Protein AF-A0AAV4ADX2-F1 (afdb_monomer_lite)

Secondary structure (DSSP, 8-state):
--HHHHHHHHHHHHHHHHHHHHHHHHHHHHH-PPPPPTT----HHHHHHHHHHHHT-----HHHHHHHHHH-SS--GGG--

Radius of gyration: 16.13 Å; chains: 1; bounding box: 31×28×39 Å

Sequence (81 aa):
MNGFSTQAENVADNGGLKASYRAYKKLVKKKGTSKLLPGLNLTQDQLFFLGYAQSWCSKLTKERAVLQVDSRPHSPGRFRF

InterPro domains:
  IPR000718 Peptidase M13 [PS51885] (1-81)
  IPR000718 Peptidase M13 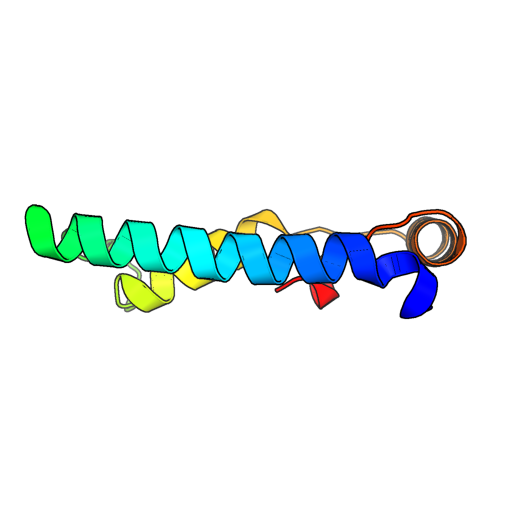[PTHR11733] (2-80)
  IPR018497 Peptidase M13, C-terminal domain [PF01431] (1-80)
  IPR024079 Metallopeptidase, catalytic domain superfamily [G3DSA:3.40.390.10] (1-80)

Foldseek 3Di:
DDCVLQVVVLCVLVVVLVVVLVVVVVVCVVPNDDDDDPPDPDDPSRVSVVVVLVVLDDDDDPVVQVCCVPPPNHDRSVPSD

Structure (mmCIF, N/CA/C/O backbone):
data_AF-A0AAV4ADX2-F1
#
_entry.id   AF-A0AAV4ADX2-F1
#
loop_
_atom_site.group_PDB
_atom_site.id
_atom_site.type_symbol
_atom_site.label_atom_id
_atom_site.label_alt_id
_atom_site.label_comp_id
_atom_site.label_asym_id
_atom_site.label_entity_id
_atom_site.label_seq_id
_atom_site.pdbx_PDB_ins_code
_atom_site.Cartn_x
_atom_site.Cartn_y
_atom_site.Cartn_z
_atom_site.occupancy
_atom_site.B_iso_or_equiv
_atom_site.auth_seq_id
_atom_site.auth_comp_id
_atom_site.auth_asym_id
_atom_site.auth_atom_id
_atom_site.pdbx_PDB_model_num
ATOM 1 N N . MET A 1 1 ? 15.752 -0.587 -12.963 1.00 74.12 1 MET A N 1
ATOM 2 C CA . MET A 1 1 ? 14.602 0.321 -12.750 1.00 74.12 1 MET A CA 1
ATOM 3 C C . MET A 1 1 ? 15.095 1.744 -12.853 1.00 74.12 1 MET A C 1
ATOM 5 O O . MET A 1 1 ? 16.155 2.029 -12.309 1.00 74.12 1 MET A O 1
ATOM 9 N N . ASN A 1 2 ? 14.344 2.608 -13.528 1.00 83.56 2 ASN A N 1
ATOM 10 C CA . ASN A 1 2 ? 14.683 4.017 -13.671 1.00 83.56 2 ASN A CA 1
ATOM 11 C C . ASN A 1 2 ? 13.753 4.869 -12.794 1.00 83.56 2 ASN A C 1
ATOM 13 O O . ASN A 1 2 ? 12.572 5.029 -13.106 1.00 83.56 2 ASN A O 1
ATOM 17 N N . GLY A 1 3 ? 14.307 5.433 -11.718 1.00 82.25 3 GLY A N 1
ATOM 18 C CA . GLY A 1 3 ? 13.555 6.235 -10.752 1.00 82.25 3 GLY A CA 1
ATOM 19 C C . GLY A 1 3 ? 12.879 7.465 -11.359 1.00 82.25 3 GLY A C 1
ATOM 20 O O . GLY A 1 3 ? 11.770 7.786 -10.948 1.00 82.25 3 GLY A O 1
ATOM 21 N N . PHE A 1 4 ? 13.475 8.093 -12.379 1.00 87.44 4 PHE A N 1
ATOM 22 C CA . PHE A 1 4 ? 12.883 9.251 -13.059 1.00 87.44 4 PHE A CA 1
ATOM 23 C C . PHE A 1 4 ? 11.607 8.881 -13.819 1.00 87.44 4 PHE A C 1
ATOM 25 O O . PHE A 1 4 ? 10.628 9.618 -13.773 1.00 87.44 4 PHE A O 1
ATOM 32 N N . SER A 1 5 ? 11.590 7.722 -14.485 1.00 87.69 5 SER A N 1
ATOM 33 C CA . SER A 1 5 ? 10.425 7.270 -15.262 1.00 87.69 5 SER A CA 1
ATOM 34 C C . SER A 1 5 ? 9.247 6.819 -14.393 1.00 87.69 5 SER A C 1
ATOM 36 O O . SER A 1 5 ? 8.098 6.935 -14.807 1.00 87.69 5 SER A O 1
ATOM 38 N N . THR A 1 6 ? 9.520 6.336 -13.176 1.00 91.56 6 THR A N 1
ATOM 39 C CA . THR A 1 6 ? 8.496 5.804 -12.264 1.00 91.56 6 THR A CA 1
ATOM 40 C C . THR A 1 6 ? 8.065 6.790 -11.179 1.00 91.56 6 THR A C 1
ATOM 42 O O . THR A 1 6 ? 7.171 6.485 -10.394 1.00 91.56 6 THR A O 1
ATOM 45 N N . GLN A 1 7 ? 8.711 7.959 -11.079 1.00 91.25 7 GLN A N 1
ATOM 46 C CA . GLN A 1 7 ? 8.559 8.850 -9.923 1.00 91.25 7 GLN A CA 1
ATOM 47 C C . GLN A 1 7 ? 7.123 9.328 -9.701 1.00 91.25 7 GLN A C 1
ATOM 49 O O . GLN A 1 7 ? 6.693 9.394 -8.556 1.00 91.25 7 GLN A O 1
ATOM 54 N N . ALA A 1 8 ? 6.380 9.637 -10.768 1.00 92.38 8 ALA A N 1
ATOM 55 C CA . ALA A 1 8 ? 5.022 10.162 -10.647 1.00 92.38 8 ALA A CA 1
ATOM 56 C C . ALA A 1 8 ? 4.100 9.139 -9.970 1.00 92.38 8 ALA A C 1
ATOM 58 O O . ALA A 1 8 ? 3.422 9.457 -8.995 1.00 92.38 8 ALA A O 1
ATOM 59 N N . GLU A 1 9 ? 4.167 7.889 -10.425 1.00 93.88 9 GLU A N 1
ATOM 60 C CA . GLU A 1 9 ? 3.430 6.768 -9.846 1.00 93.88 9 GLU A CA 1
ATOM 61 C C . GLU A 1 9 ? 3.900 6.438 -8.426 1.00 93.88 9 GLU A C 1
ATOM 63 O O . GLU A 1 9 ? 3.082 6.236 -7.534 1.00 93.88 9 GLU A O 1
ATOM 68 N N . ASN A 1 10 ? 5.211 6.471 -8.174 1.00 91.75 10 ASN A N 1
ATOM 69 C CA . ASN A 1 10 ? 5.749 6.231 -6.834 1.00 91.75 10 ASN A CA 1
ATOM 70 C C . ASN A 1 10 ? 5.285 7.309 -5.832 1.00 91.75 10 ASN A C 1
ATOM 72 O O . ASN A 1 10 ? 4.977 6.998 -4.679 1.00 91.75 10 ASN A O 1
ATOM 76 N N . VAL A 1 11 ? 5.220 8.578 -6.253 1.00 94.88 11 VAL A N 1
ATOM 77 C CA . VAL A 1 11 ? 4.676 9.679 -5.440 1.00 94.88 11 VAL A CA 1
ATOM 78 C C . VAL A 1 11 ? 3.182 9.472 -5.199 1.00 94.88 11 VAL A C 1
ATOM 80 O O . VAL A 1 11 ? 2.724 9.648 -4.067 1.00 94.88 11 VAL A O 1
ATOM 83 N N . ALA A 1 12 ? 2.435 9.065 -6.228 1.00 95.25 12 ALA A N 1
ATOM 84 C CA . ALA A 1 12 ? 1.009 8.785 -6.120 1.00 95.25 12 ALA A CA 1
ATOM 85 C C . ALA A 1 12 ? 0.719 7.652 -5.123 1.00 95.25 12 ALA A C 1
ATOM 87 O O . ALA A 1 12 ? -0.114 7.838 -4.237 1.00 95.25 12 ALA A O 1
ATOM 88 N N . ASP A 1 13 ? 1.448 6.535 -5.183 1.00 95.56 13 ASP A N 1
ATOM 89 C CA . ASP A 1 13 ? 1.284 5.419 -4.242 1.00 95.56 13 ASP A CA 1
ATOM 90 C C . ASP A 1 13 ? 1.557 5.832 -2.800 1.00 95.56 13 ASP A C 1
ATOM 92 O O . ASP A 1 13 ? 0.743 5.591 -1.908 1.00 95.56 13 ASP A O 1
ATOM 96 N N . ASN A 1 14 ? 2.693 6.495 -2.560 1.00 96.25 14 ASN A N 1
ATOM 97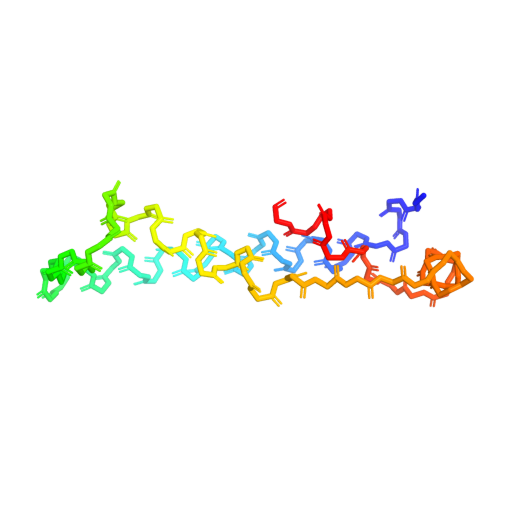 C CA . ASN A 1 14 ? 3.076 6.934 -1.220 1.00 96.25 14 ASN A CA 1
ATOM 98 C C . ASN A 1 14 ? 2.067 7.947 -0.662 1.00 96.25 14 ASN A C 1
ATOM 100 O O . ASN A 1 14 ? 1.671 7.877 0.507 1.00 96.25 14 ASN A O 1
ATOM 104 N N . GLY A 1 15 ? 1.619 8.883 -1.504 1.00 97.62 15 GLY A N 1
ATOM 105 C CA . GLY A 1 15 ? 0.584 9.852 -1.161 1.00 97.62 15 GLY A CA 1
ATOM 106 C C . GLY A 1 15 ? -0.753 9.182 -0.842 1.00 97.62 15 GLY A C 1
ATOM 107 O O . GLY A 1 15 ? -1.355 9.468 0.198 1.00 97.62 15 GLY A O 1
ATOM 108 N N . GLY A 1 16 ? -1.189 8.254 -1.695 1.00 97.50 16 GLY A N 1
ATOM 109 C CA . GLY A 1 16 ? -2.436 7.506 -1.566 1.00 97.50 16 GLY A CA 1
ATOM 110 C C . GLY A 1 16 ? -2.462 6.604 -0.334 1.00 97.50 16 GLY A C 1
ATOM 111 O O . GLY A 1 16 ? -3.426 6.640 0.436 1.00 97.50 16 GLY A O 1
ATOM 112 N N . LEU A 1 17 ? -1.383 5.863 -0.070 1.00 97.50 17 LEU A N 1
ATOM 113 C CA . LEU A 1 17 ? -1.251 5.019 1.119 1.00 97.50 17 LEU A CA 1
ATOM 114 C C . LEU A 1 17 ? -1.300 5.857 2.405 1.00 97.50 17 LEU A C 1
ATOM 116 O O . LEU A 1 17 ? -2.041 5.550 3.341 1.00 97.50 17 LEU A O 1
ATOM 120 N N . LYS A 1 18 ? -0.582 6.984 2.438 1.00 98.00 18 LYS A N 1
ATOM 121 C CA . LYS A 1 18 ? -0.606 7.908 3.581 1.00 98.00 18 LYS A CA 1
ATOM 122 C C . LYS A 1 18 ? -1.993 8.513 3.805 1.00 98.00 18 LYS A C 1
ATOM 124 O O . LYS A 1 18 ? -2.436 8.632 4.951 1.00 98.00 18 LYS A O 1
ATOM 129 N N . ALA A 1 19 ? -2.675 8.927 2.739 1.00 98.44 19 ALA A N 1
ATOM 130 C CA . ALA A 1 19 ? -4.006 9.521 2.821 1.00 98.44 19 ALA A CA 1
ATOM 131 C C . ALA A 1 19 ? -5.062 8.502 3.279 1.00 98.44 19 ALA A C 1
ATOM 133 O O . ALA A 1 19 ? -5.834 8.789 4.198 1.00 98.44 19 ALA A O 1
ATOM 134 N N . SER A 1 20 ? -5.055 7.301 2.698 1.00 98.12 20 SER A N 1
ATOM 135 C CA . SER A 1 20 ? -5.981 6.218 3.047 1.00 98.12 20 SER A CA 1
ATOM 136 C C . SER A 1 20 ? -5.784 5.733 4.485 1.00 98.12 20 SER A C 1
ATOM 138 O O . SER A 1 20 ? -6.767 5.610 5.216 1.00 98.12 20 SER A O 1
ATOM 140 N N . TYR A 1 21 ? -4.541 5.583 4.956 1.00 98.06 21 TYR A N 1
ATOM 141 C CA . TYR A 1 21 ? -4.277 5.219 6.351 1.00 98.06 21 TYR A CA 1
ATOM 142 C C . TYR A 1 21 ? -4.787 6.287 7.328 1.00 98.06 21 TYR A C 1
ATOM 144 O O . TYR A 1 21 ? -5.443 5.978 8.324 1.00 98.06 21 TYR A O 1
ATOM 152 N N . ARG A 1 22 ? -4.578 7.575 7.021 1.00 98.31 22 ARG A N 1
ATOM 153 C CA . ARG A 1 22 ? -5.139 8.681 7.818 1.00 98.31 22 ARG A CA 1
ATOM 154 C C . ARG A 1 22 ? -6.667 8.638 7.865 1.00 98.31 22 ARG A C 1
ATOM 156 O O . ARG A 1 22 ? -7.243 8.863 8.930 1.00 98.31 22 ARG A O 1
ATOM 163 N N . ALA A 1 23 ? -7.324 8.364 6.739 1.00 98.19 23 ALA A N 1
ATOM 164 C CA . ALA A 1 23 ? -8.778 8.218 6.682 1.00 98.19 23 ALA A CA 1
ATOM 165 C C . ALA A 1 23 ? -9.257 7.028 7.531 1.00 98.19 23 ALA A C 1
ATOM 167 O O . ALA A 1 23 ? -10.189 7.173 8.324 1.00 98.19 23 ALA A O 1
ATOM 168 N N . TYR A 1 24 ? -8.561 5.895 7.448 1.00 97.00 24 TYR A N 1
ATOM 169 C CA . TYR A 1 24 ? -8.824 4.715 8.263 1.00 97.00 24 TYR A CA 1
ATOM 170 C C . TYR A 1 24 ? -8.695 5.005 9.770 1.00 97.00 24 TYR A C 1
ATOM 172 O O . TYR A 1 24 ? -9.626 4.733 10.528 1.00 97.00 24 TYR A O 1
ATOM 180 N N . LYS A 1 25 ? -7.623 5.668 10.229 1.00 97.06 25 LYS A N 1
ATOM 181 C CA . LYS A 1 25 ? -7.488 6.039 11.653 1.00 97.06 25 LYS A CA 1
ATOM 182 C C . LYS A 1 25 ? -8.590 6.996 12.122 1.00 97.06 25 LYS A C 1
ATOM 184 O O . LYS A 1 25 ? -9.075 6.854 13.244 1.00 97.06 25 LYS A O 1
ATOM 189 N N . LYS A 1 26 ? -9.029 7.942 11.278 1.00 97.69 26 LYS A N 1
ATOM 190 C CA . LYS A 1 26 ? -10.186 8.809 11.582 1.00 97.69 26 LYS A CA 1
ATOM 191 C C . LYS A 1 26 ? -11.475 7.997 11.736 1.00 97.69 26 LYS A C 1
ATOM 193 O O . LYS A 1 26 ? -12.254 8.268 12.648 1.00 97.69 26 LYS A O 1
ATOM 198 N N . LEU A 1 27 ? -11.686 6.999 10.879 1.00 96.12 27 LEU A N 1
ATOM 199 C CA . LEU A 1 27 ? -12.839 6.103 10.956 1.00 96.12 27 LEU A CA 1
ATOM 200 C C . LEU A 1 27 ? -12.830 5.289 12.254 1.00 96.12 27 LEU A C 1
ATOM 202 O O . LEU A 1 27 ? -13.840 5.270 12.954 1.00 96.12 27 LEU A O 1
ATOM 206 N N . VAL A 1 28 ? -11.688 4.693 12.607 1.00 95.81 28 VAL A N 1
ATOM 207 C CA . VAL A 1 28 ? -11.505 3.943 13.861 1.00 95.81 28 VAL A CA 1
ATOM 208 C C . VAL A 1 28 ? -11.733 4.836 15.078 1.00 95.81 28 VAL A C 1
ATOM 210 O O . VAL A 1 28 ? -12.422 4.435 16.009 1.00 95.81 28 VAL A O 1
ATOM 213 N N . LYS A 1 29 ? -11.242 6.082 15.064 1.00 95.62 29 LYS A N 1
ATOM 214 C CA . LYS A 1 29 ? -11.507 7.044 16.147 1.00 95.62 29 LYS A CA 1
ATOM 215 C C . LYS A 1 29 ? -13.004 7.344 16.307 1.00 95.62 29 LYS A C 1
ATOM 217 O O . LYS A 1 29 ? -13.457 7.559 17.424 1.00 95.62 29 LYS A O 1
ATOM 222 N N . LYS A 1 30 ? -13.766 7.374 15.207 1.00 96.62 30 LYS A N 1
ATOM 223 C CA . LYS A 1 30 ? -15.207 7.674 15.217 1.00 96.62 30 LYS A CA 1
ATOM 224 C C . LYS A 1 30 ? -16.075 6.466 15.586 1.00 96.62 30 LYS A C 1
ATOM 226 O O . LYS A 1 30 ? -17.104 6.649 16.223 1.00 96.62 30 LYS A O 1
ATOM 231 N N . LYS A 1 31 ? -15.712 5.265 15.130 1.00 94.94 31 LYS A N 1
ATOM 232 C CA . LYS A 1 31 ? -16.553 4.056 15.225 1.00 94.94 31 LYS A CA 1
ATOM 233 C C . LYS A 1 31 ? -16.027 2.994 16.197 1.00 94.94 31 LYS A C 1
ATOM 235 O O . LYS A 1 31 ? -16.717 2.008 16.422 1.00 94.94 31 LYS A O 1
ATOM 240 N N . GLY A 1 32 ? -14.834 3.182 16.757 1.00 89.94 32 GLY A N 1
ATOM 241 C CA . GLY A 1 32 ? -14.109 2.137 17.476 1.00 89.94 32 GLY A CA 1
ATOM 242 C C . GLY A 1 32 ? -13.376 1.180 16.530 1.00 89.94 32 GLY A C 1
ATOM 243 O O . GLY A 1 32 ? -13.460 1.280 15.303 1.00 89.94 32 GLY A O 1
ATOM 244 N N . THR A 1 33 ? -12.609 0.260 17.109 1.00 86.12 33 THR A N 1
ATOM 245 C CA . THR A 1 33 ? -11.916 -0.806 16.377 1.00 86.12 33 THR A CA 1
ATOM 246 C C . THR A 1 33 ? -12.855 -1.979 16.099 1.00 86.12 33 THR A C 1
ATOM 248 O O . THR A 1 33 ? -13.710 -2.321 16.914 1.00 86.12 33 THR A O 1
ATOM 251 N N . SER A 1 34 ? -12.681 -2.628 14.945 1.00 84.31 34 SER A N 1
ATOM 252 C CA . SER A 1 34 ? -13.362 -3.898 14.659 1.00 84.31 34 SER A CA 1
ATOM 253 C C . SER A 1 34 ? -12.676 -5.059 15.385 1.00 84.31 34 SER A C 1
ATOM 255 O O . SER A 1 34 ? -11.507 -4.962 15.770 1.00 84.31 34 SER A O 1
ATOM 257 N N . LYS A 1 35 ? -13.394 -6.179 15.550 1.00 88.00 35 LYS A N 1
ATOM 258 C CA . LYS A 1 35 ? -12.818 -7.428 16.072 1.00 88.00 35 LYS A CA 1
ATOM 259 C C . LYS A 1 35 ? -11.662 -7.896 15.180 1.00 88.00 35 LYS A C 1
ATOM 261 O O . LYS A 1 35 ? -11.677 -7.673 13.969 1.00 88.00 35 LYS A O 1
ATOM 266 N N . LEU A 1 36 ? -10.661 -8.536 15.783 1.00 90.88 36 LEU A N 1
ATOM 267 C CA . LEU A 1 36 ? -9.567 -9.156 15.034 1.00 90.88 36 LEU A CA 1
ATOM 268 C C . LEU A 1 36 ? -10.105 -10.274 14.136 1.00 90.88 36 LEU A C 1
ATOM 270 O O . LEU A 1 36 ? -11.108 -10.914 14.465 1.00 90.88 36 LEU A O 1
ATOM 274 N N . LEU A 1 37 ? -9.443 -10.493 13.000 1.00 90.94 37 LEU A N 1
ATOM 275 C CA . LEU A 1 37 ? -9.816 -11.571 12.093 1.00 90.94 37 LEU A CA 1
ATOM 276 C C . LEU A 1 37 ? -9.471 -12.927 12.728 1.00 90.94 37 LEU A C 1
ATOM 278 O O . LEU A 1 37 ? -8.355 -13.098 13.225 1.00 90.94 37 LEU A O 1
ATOM 282 N N . PRO A 1 38 ? -10.396 -13.902 12.716 1.00 94.12 38 PRO A N 1
ATOM 283 C CA . PRO A 1 38 ? -10.108 -15.231 13.236 1.00 94.12 38 PRO A CA 1
ATOM 284 C C . PRO A 1 38 ? -8.984 -15.886 12.422 1.00 94.12 38 PRO A C 1
ATOM 286 O O . PRO A 1 38 ? -8.919 -15.739 11.204 1.00 94.12 38 PRO A O 1
ATOM 289 N N . GLY A 1 39 ? -8.086 -16.602 13.102 1.00 94.25 39 GLY A N 1
ATOM 290 C CA . GLY A 1 39 ? -6.957 -17.290 12.464 1.00 94.25 39 GLY A CA 1
ATOM 291 C C . GLY A 1 39 ? -5.770 -16.393 12.089 1.00 94.25 39 GLY A C 1
ATOM 292 O O . GLY A 1 39 ? -4.768 -16.907 11.599 1.00 94.25 39 GLY A O 1
ATOM 293 N N . LEU A 1 40 ? -5.836 -15.082 12.347 1.00 93.81 40 LEU A N 1
ATOM 294 C CA . LEU A 1 40 ? -4.735 -14.147 12.112 1.00 93.81 40 LEU A CA 1
ATOM 295 C C . LEU A 1 40 ? -4.392 -13.391 13.397 1.00 93.81 40 LEU A C 1
ATOM 297 O O . LEU A 1 40 ? -5.177 -12.582 13.886 1.00 93.81 40 LEU A O 1
ATOM 301 N N . ASN A 1 41 ? -3.184 -13.609 13.920 1.00 94.38 41 ASN A N 1
ATOM 302 C CA . ASN A 1 41 ? -2.662 -12.849 15.058 1.00 94.38 41 ASN A CA 1
ATOM 303 C C . ASN A 1 41 ? -2.054 -11.513 14.594 1.00 94.38 41 ASN A C 1
ATOM 305 O O . ASN A 1 41 ? -0.855 -11.279 14.726 1.00 94.38 41 ASN A O 1
ATOM 309 N N . LEU A 1 42 ? -2.882 -10.672 13.972 1.00 95.50 42 LEU A N 1
ATOM 310 C CA . LEU A 1 42 ? -2.494 -9.366 13.445 1.00 95.50 42 LEU A CA 1
ATOM 311 C C . LEU A 1 42 ? -3.429 -8.286 13.975 1.00 95.50 42 LEU A C 1
ATOM 313 O O . LEU A 1 42 ? -4.649 -8.454 13.996 1.00 95.50 42 LEU A O 1
ATOM 317 N N . THR A 1 43 ? -2.861 -7.146 14.362 1.00 94.50 43 THR A N 1
ATOM 318 C CA . THR A 1 43 ? -3.639 -5.958 14.713 1.00 94.50 43 THR A CA 1
ATOM 319 C C . THR A 1 43 ? -4.337 -5.396 13.479 1.00 94.50 43 THR A C 1
ATOM 321 O O . THR A 1 43 ? -3.933 -5.632 12.342 1.00 94.50 43 THR A O 1
ATOM 324 N N . GLN A 1 44 ? -5.374 -4.587 13.683 1.00 93.69 44 GLN A N 1
ATOM 325 C CA . GLN A 1 44 ? -6.071 -3.952 12.565 1.00 93.69 44 GLN A CA 1
ATOM 326 C C . GLN A 1 44 ? -5.158 -3.008 11.753 1.00 93.69 44 GLN A C 1
ATOM 328 O O . GLN A 1 44 ? -5.319 -2.895 10.541 1.00 93.69 44 GLN A O 1
ATOM 333 N N . ASP A 1 45 ? -4.175 -2.364 12.396 1.00 95.19 45 ASP A N 1
ATOM 334 C CA . ASP A 1 45 ? -3.186 -1.539 11.691 1.00 95.19 45 ASP A CA 1
ATOM 335 C C . ASP A 1 45 ? -2.263 -2.418 10.827 1.00 95.19 45 ASP A C 1
ATOM 337 O O . ASP A 1 45 ? -1.997 -2.081 9.678 1.00 95.19 45 ASP A O 1
ATOM 341 N N . GLN A 1 46 ? -1.838 -3.585 11.322 1.00 96.31 46 GLN A N 1
ATOM 342 C CA . GLN A 1 46 ? -1.069 -4.548 10.522 1.00 96.31 46 GLN A CA 1
ATOM 343 C C . GLN A 1 46 ? -1.893 -5.113 9.358 1.00 96.31 46 GLN A C 1
ATOM 345 O O . GLN A 1 46 ? -1.382 -5.231 8.248 1.00 96.31 46 GLN A O 1
ATOM 350 N N . LEU A 1 47 ? -3.173 -5.418 9.588 1.00 95.69 47 LEU A N 1
ATOM 351 C CA . LEU A 1 47 ? -4.087 -5.901 8.551 1.00 95.69 47 LEU A CA 1
ATOM 352 C C . LEU A 1 47 ? -4.315 -4.867 7.446 1.00 95.69 47 LEU A C 1
ATOM 354 O O . LEU A 1 47 ? -4.413 -5.250 6.283 1.00 95.69 47 LEU A O 1
ATOM 358 N N . PHE A 1 48 ? -4.350 -3.573 7.780 1.00 96.06 48 PHE A N 1
ATOM 359 C CA . PHE A 1 48 ? -4.435 -2.503 6.786 1.00 96.06 48 PHE A CA 1
ATOM 360 C C . PHE A 1 48 ? -3.267 -2.575 5.790 1.00 96.06 48 PHE A C 1
ATOM 362 O O . PHE A 1 48 ? -3.484 -2.613 4.578 1.00 96.06 48 PHE A O 1
ATOM 369 N N . PHE A 1 49 ? -2.030 -2.650 6.293 1.00 97.12 49 PHE A N 1
ATOM 370 C CA . PHE A 1 49 ? -0.844 -2.725 5.436 1.00 97.12 49 PHE A CA 1
ATOM 371 C C . PHE A 1 49 ? -0.716 -4.076 4.729 1.00 97.12 49 PHE A C 1
ATOM 373 O O . PHE A 1 49 ? -0.326 -4.111 3.564 1.00 97.12 49 PHE A O 1
ATOM 380 N N . LEU A 1 50 ? -1.102 -5.177 5.383 1.00 96.31 50 LEU A N 1
ATOM 381 C CA . LEU A 1 50 ? -1.139 -6.494 4.748 1.00 96.31 50 LEU A CA 1
ATOM 382 C C . LEU A 1 50 ? -2.107 -6.511 3.558 1.00 96.31 50 LEU A C 1
ATOM 384 O O . LEU A 1 50 ? -1.738 -6.984 2.488 1.00 96.31 50 LEU A O 1
ATOM 388 N N . GLY A 1 51 ? -3.314 -5.964 3.720 1.00 95.44 51 GLY A N 1
ATOM 389 C CA . GLY A 1 51 ? -4.298 -5.868 2.642 1.00 95.44 51 GLY A CA 1
ATOM 390 C C . GLY A 1 51 ? -3.810 -4.997 1.481 1.00 95.44 51 GLY A C 1
ATOM 391 O O . GLY A 1 51 ? -3.964 -5.379 0.321 1.00 95.44 51 GLY A O 1
ATOM 392 N N . TYR A 1 52 ? -3.150 -3.871 1.781 1.00 96.44 52 TYR A N 1
ATOM 393 C CA . TYR A 1 52 ? -2.502 -3.044 0.759 1.00 96.44 52 TYR A CA 1
ATOM 394 C C . TYR A 1 52 ? -1.442 -3.841 -0.013 1.00 96.44 52 TYR A C 1
ATOM 396 O O . TYR A 1 52 ? -1.519 -3.923 -1.236 1.00 96.44 52 TYR A O 1
ATOM 404 N N . ALA A 1 53 ? -0.506 -4.496 0.677 1.00 95.62 53 ALA A N 1
ATOM 405 C CA . ALA A 1 53 ? 0.540 -5.296 0.040 1.00 95.62 53 ALA A CA 1
ATOM 406 C C . ALA A 1 53 ? -0.030 -6.453 -0.803 1.00 95.62 53 ALA A C 1
ATOM 408 O O . ALA A 1 53 ? 0.444 -6.707 -1.909 1.00 95.62 53 ALA A O 1
ATOM 409 N N . GLN A 1 54 ? -1.088 -7.118 -0.327 1.00 95.75 54 GLN A N 1
ATOM 410 C CA . GLN A 1 54 ? -1.745 -8.209 -1.052 1.00 95.75 54 GLN A CA 1
ATOM 411 C C . GLN A 1 54 ? -2.355 -7.766 -2.388 1.00 95.75 54 GLN A C 1
ATOM 413 O O . GLN A 1 54 ? -2.352 -8.546 -3.338 1.00 95.75 54 GLN A O 1
ATOM 418 N N . SER A 1 55 ? -2.812 -6.514 -2.506 1.00 93.69 55 SER A N 1
ATOM 419 C CA . SER A 1 55 ? -3.313 -5.977 -3.782 1.00 93.69 55 SER A CA 1
ATOM 420 C C . SER A 1 55 ? -2.231 -5.878 -4.870 1.00 93.69 55 SER A C 1
ATOM 422 O O . SER A 1 55 ? -2.546 -5.879 -6.058 1.00 93.69 55 SER A O 1
ATOM 424 N N . TRP A 1 56 ? -0.954 -5.870 -4.473 1.00 93.50 56 TRP A N 1
ATOM 425 C CA . TRP A 1 56 ? 0.203 -5.836 -5.370 1.00 93.50 56 TRP A CA 1
ATOM 426 C C . TRP A 1 56 ? 0.804 -7.219 -5.657 1.00 93.50 56 TRP A C 1
ATOM 428 O O . TRP A 1 56 ? 1.760 -7.326 -6.440 1.00 93.50 56 TRP A O 1
ATOM 438 N N . CYS A 1 57 ? 0.272 -8.287 -5.047 1.00 93.50 57 CYS A N 1
ATOM 439 C CA . CYS A 1 57 ? 0.729 -9.652 -5.288 1.00 93.50 57 CYS A CA 1
ATOM 440 C C . CYS A 1 57 ? 0.613 -9.999 -6.777 1.00 93.50 57 CYS A C 1
ATOM 442 O O . CYS A 1 57 ? -0.471 -10.068 -7.349 1.00 93.50 57 CYS A O 1
ATOM 444 N N . SER A 1 58 ? 1.756 -10.239 -7.415 1.00 91.00 58 SER A N 1
ATOM 445 C CA . SER A 1 58 ? 1.838 -10.575 -8.834 1.00 91.00 58 SER A CA 1
ATOM 446 C C . SER A 1 58 ? 3.087 -11.408 -9.120 1.00 91.00 58 SER A C 1
ATOM 448 O O . SER A 1 58 ? 4.077 -11.355 -8.386 1.00 91.00 58 SER A O 1
ATOM 450 N N . LYS A 1 59 ? 3.044 -12.196 -10.198 1.00 92.06 59 LYS A N 1
ATOM 451 C CA . LYS A 1 59 ? 4.183 -12.966 -10.707 1.00 92.06 59 LYS A CA 1
ATOM 452 C C . LYS A 1 59 ? 4.310 -12.722 -12.206 1.00 92.06 59 LYS A C 1
ATOM 454 O O . LYS A 1 59 ? 3.330 -12.826 -12.938 1.00 92.06 59 LYS A O 1
ATOM 459 N N . LEU A 1 60 ? 5.518 -12.393 -12.649 1.00 89.44 60 LEU A N 1
ATOM 460 C CA . LEU A 1 60 ? 5.833 -12.090 -14.044 1.00 89.44 60 LEU A CA 1
ATOM 461 C C . LEU A 1 60 ? 6.828 -13.120 -14.576 1.00 89.44 60 LEU A C 1
ATOM 463 O O . LEU A 1 60 ? 7.682 -13.600 -13.828 1.00 89.44 60 LEU A O 1
ATOM 467 N N . THR A 1 61 ? 6.734 -13.440 -15.866 1.00 94.50 61 THR A N 1
ATOM 468 C CA . THR A 1 61 ? 7.834 -14.118 -16.563 1.00 94.50 61 THR A CA 1
ATOM 469 C C . THR A 1 61 ? 9.013 -13.155 -16.705 1.00 94.50 61 THR A C 1
ATOM 471 O O . THR A 1 61 ? 8.848 -11.936 -16.584 1.00 94.50 61 THR A O 1
ATOM 474 N N . LYS A 1 62 ? 10.210 -13.684 -16.970 1.00 92.69 62 LYS A N 1
ATOM 475 C CA . LYS A 1 62 ? 11.420 -12.864 -17.105 1.00 92.69 62 LYS A CA 1
ATOM 476 C C . LYS A 1 62 ? 11.278 -11.843 -18.239 1.00 92.69 62 LYS A C 1
ATOM 478 O O . LYS A 1 62 ? 11.629 -10.683 -18.063 1.00 92.69 62 LYS A O 1
ATOM 483 N N . GLU A 1 63 ? 10.682 -12.250 -19.354 1.00 92.25 63 GLU A N 1
ATOM 484 C CA . GLU A 1 63 ? 10.473 -11.424 -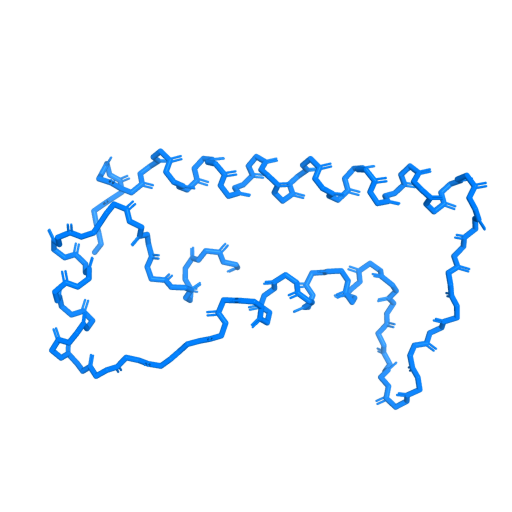20.548 1.00 92.25 63 GLU A CA 1
ATOM 485 C C . GLU A 1 63 ? 9.512 -10.270 -20.244 1.00 92.25 63 GLU A C 1
ATOM 487 O O . GLU A 1 63 ? 9.788 -9.116 -20.569 1.00 92.25 63 GLU A O 1
ATOM 492 N N . ARG A 1 64 ? 8.406 -10.556 -19.538 1.00 89.50 64 ARG A N 1
ATOM 493 C CA . ARG A 1 64 ? 7.464 -9.515 -19.104 1.00 89.50 64 ARG A CA 1
ATOM 494 C C . ARG A 1 64 ? 8.070 -8.571 -18.072 1.00 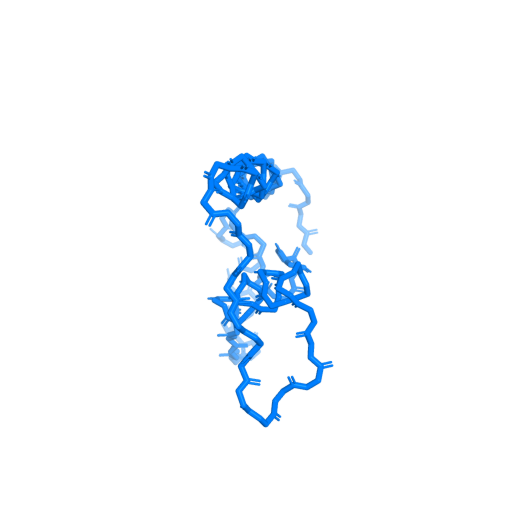89.50 64 ARG A C 1
ATOM 496 O O . ARG A 1 64 ? 7.734 -7.391 -18.087 1.00 89.50 64 ARG A O 1
ATOM 503 N N . ALA A 1 65 ? 8.939 -9.064 -17.190 1.00 89.25 65 ALA A N 1
ATOM 504 C CA . ALA A 1 65 ? 9.611 -8.226 -16.204 1.00 89.25 65 ALA A CA 1
ATOM 505 C C . ALA A 1 65 ? 10.547 -7.206 -16.872 1.00 89.25 65 ALA A C 1
ATOM 507 O O . ALA A 1 65 ? 10.523 -6.039 -16.492 1.00 89.25 65 ALA A O 1
ATOM 508 N N . VAL A 1 66 ? 11.308 -7.621 -17.893 1.00 89.50 66 VAL A N 1
ATOM 509 C CA . VAL A 1 66 ? 12.149 -6.710 -18.691 1.00 89.50 66 VAL A CA 1
ATOM 510 C C . VAL A 1 66 ? 11.282 -5.663 -19.388 1.00 89.50 66 VAL A C 1
ATOM 512 O O . VAL A 1 66 ? 11.470 -4.470 -19.170 1.00 89.50 66 VAL A O 1
ATOM 515 N N . LEU A 1 67 ? 10.246 -6.098 -20.115 1.00 88.88 67 LEU A N 1
ATOM 516 C CA . LEU A 1 67 ? 9.352 -5.182 -20.827 1.00 88.88 67 LEU A CA 1
ATOM 517 C C . LEU A 1 67 ? 8.684 -4.172 -19.883 1.00 88.88 67 LEU A C 1
ATOM 519 O O . LEU A 1 67 ? 8.559 -2.996 -20.216 1.00 88.88 67 LEU A O 1
ATOM 523 N N . GLN A 1 68 ? 8.264 -4.606 -18.694 1.00 86.62 68 GLN A N 1
ATOM 524 C CA . GLN A 1 68 ? 7.666 -3.718 -17.702 1.00 86.62 68 GLN A CA 1
ATOM 525 C C . GLN A 1 68 ? 8.649 -2.659 -17.197 1.00 86.62 68 GLN A C 1
ATOM 527 O O . GLN A 1 68 ? 8.246 -1.513 -17.034 1.00 86.62 68 GLN A O 1
ATOM 532 N N . VAL A 1 69 ? 9.910 -3.024 -16.958 1.00 87.69 69 VAL A N 1
ATOM 533 C CA . VAL A 1 69 ? 10.933 -2.078 -16.489 1.00 87.69 69 VAL A CA 1
ATOM 534 C C . VAL A 1 69 ? 11.286 -1.044 -17.559 1.00 87.69 69 VAL A C 1
ATOM 536 O O . VAL A 1 69 ? 11.551 0.101 -17.201 1.00 87.69 69 VAL A O 1
ATOM 539 N N . ASP A 1 70 ? 11.257 -1.429 -18.835 1.00 86.81 70 ASP A N 1
ATOM 540 C CA . ASP A 1 70 ? 11.689 -0.559 -19.933 1.00 86.81 70 ASP A CA 1
ATOM 541 C C . ASP A 1 70 ? 10.575 0.349 -20.471 1.00 86.81 70 ASP A C 1
ATOM 543 O O . ASP A 1 70 ? 10.850 1.452 -20.936 1.00 86.81 70 ASP A O 1
ATOM 547 N N . SER A 1 71 ? 9.314 -0.099 -20.426 1.00 83.38 71 SER A N 1
ATOM 548 C CA . SER A 1 71 ? 8.211 0.568 -21.141 1.00 83.38 71 SER A CA 1
ATOM 549 C C . SER A 1 71 ? 7.077 1.093 -20.263 1.00 83.38 71 SER A C 1
ATOM 551 O O . SER A 1 71 ? 6.255 1.871 -20.749 1.00 83.38 71 SER A O 1
ATOM 553 N N . ARG A 1 72 ? 6.978 0.681 -18.989 1.00 83.62 72 ARG A N 1
ATOM 554 C CA . ARG A 1 72 ? 5.867 1.104 -18.121 1.00 83.62 72 ARG A CA 1
ATOM 555 C C . ARG A 1 72 ? 6.291 2.196 -17.139 1.00 83.62 72 ARG A C 1
ATOM 557 O O . ARG A 1 72 ? 7.348 2.084 -16.527 1.00 83.62 72 ARG A O 1
ATOM 564 N N . PRO A 1 73 ? 5.414 3.181 -16.865 1.00 86.94 73 PRO A N 1
ATOM 565 C CA . PRO A 1 73 ? 5.682 4.218 -15.866 1.00 86.94 73 PRO A CA 1
ATOM 566 C C . PRO A 1 73 ? 5.492 3.718 -14.422 1.00 86.94 73 PRO A C 1
ATOM 568 O O . PRO A 1 73 ? 5.637 4.477 -13.472 1.00 86.94 73 PRO A O 1
ATOM 571 N N . HIS A 1 74 ? 5.139 2.443 -14.236 1.00 88.81 74 HIS A N 1
ATOM 572 C CA . HIS A 1 74 ? 4.862 1.849 -12.934 1.00 88.81 74 HIS A CA 1
ATOM 573 C C . HIS A 1 74 ? 6.023 0.953 -12.504 1.00 88.81 74 HIS A C 1
ATOM 575 O O . HIS A 1 74 ? 6.357 -0.002 -13.212 1.00 88.81 74 HIS A O 1
ATOM 581 N N . SER A 1 75 ? 6.554 1.179 -11.298 1.00 89.19 75 SER A N 1
ATOM 582 C CA . SER A 1 75 ? 7.437 0.211 -10.635 1.00 89.19 75 SER A CA 1
ATOM 583 C C . SER A 1 75 ? 6.761 -1.173 -10.576 1.00 89.19 7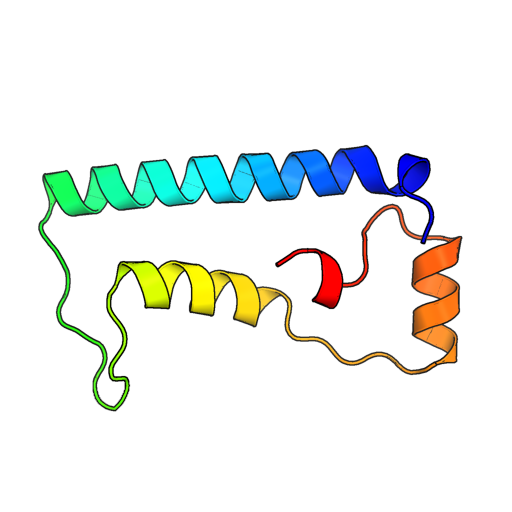5 SER A C 1
ATOM 585 O O . SER A 1 75 ? 5.541 -1.247 -10.410 1.00 89.19 75 SER A O 1
ATOM 587 N N . PRO A 1 76 ? 7.489 -2.295 -10.719 1.00 87.88 76 PRO A N 1
ATOM 588 C CA . PRO A 1 76 ? 6.909 -3.617 -10.499 1.00 87.88 76 PRO A CA 1
ATOM 589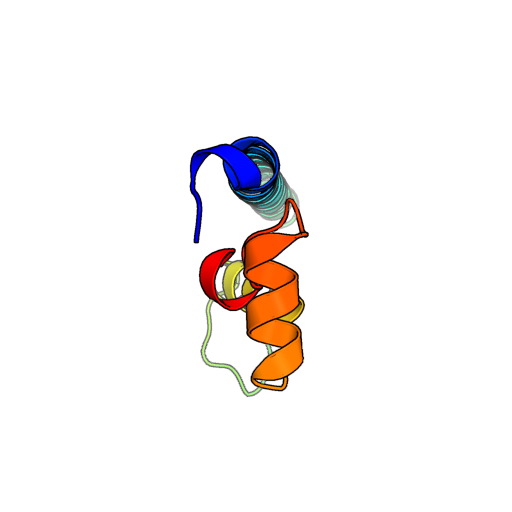 C C . PRO A 1 76 ? 6.294 -3.725 -9.101 1.00 87.88 76 PRO A C 1
ATOM 591 O O . PRO A 1 76 ? 6.828 -3.146 -8.158 1.00 87.88 76 PRO A O 1
ATOM 594 N N . GLY A 1 77 ? 5.206 -4.494 -8.957 1.00 84.94 77 GLY A N 1
ATOM 595 C CA . GLY A 1 77 ? 4.406 -4.534 -7.722 1.00 84.94 77 GLY A CA 1
ATOM 596 C C . GLY A 1 77 ? 5.232 -4.761 -6.452 1.00 84.94 77 GLY A C 1
ATOM 597 O O . GLY A 1 77 ? 5.020 -4.077 -5.462 1.00 84.94 77 GLY A O 1
ATOM 598 N N . ARG A 1 78 ? 6.264 -5.617 -6.517 1.00 86.19 78 ARG A N 1
ATOM 599 C CA . ARG A 1 78 ? 7.201 -5.896 -5.408 1.00 86.19 78 ARG A CA 1
ATOM 600 C C . ARG A 1 78 ? 7.941 -4.667 -4.853 1.00 86.19 78 ARG A C 1
ATOM 602 O O . ARG A 1 78 ? 8.499 -4.758 -3.771 1.00 86.19 78 ARG A O 1
ATOM 609 N N . PHE A 1 79 ? 7.997 -3.565 -5.595 1.00 87.88 79 PHE A N 1
ATOM 610 C CA . PHE A 1 79 ? 8.683 -2.331 -5.201 1.00 87.88 79 PHE A CA 1
ATOM 611 C C . PHE A 1 79 ? 7.718 -1.179 -4.869 1.00 87.88 79 PHE A C 1
ATOM 613 O O . PHE A 1 79 ? 8.177 -0.062 -4.647 1.00 87.88 79 PHE A O 1
ATOM 620 N N . ARG A 1 80 ? 6.397 -1.423 -4.870 1.00 87.25 80 ARG A N 1
ATOM 621 C CA . ARG A 1 80 ? 5.349 -0.421 -4.571 1.00 87.25 80 ARG A CA 1
ATOM 622 C C . ARG A 1 80 ? 4.741 -0.564 -3.164 1.00 87.25 80 ARG A C 1
ATOM 624 O O . ARG A 1 80 ? 3.920 0.271 -2.775 1.00 87.25 80 ARG A O 1
ATOM 631 N N . PHE A 1 81 ? 5.118 -1.604 -2.415 1.00 78.69 81 PHE A N 1
ATOM 632 C CA . PHE A 1 81 ? 4.664 -1.872 -1.046 1.00 78.69 81 PHE A CA 1
ATOM 633 C C . PHE A 1 81 ? 5.828 -2.140 -0.095 1.00 78.69 81 PHE A C 1
ATOM 635 O O . PHE A 1 81 ? 6.891 -2.591 -0.578 1.00 78.69 81 PHE A O 1
#

Organism: NCBI:txid259542

pLDDT: mean 92.05, std 4.98, range [74.12, 98.44]